Protein AF-A0A822Y6S5-F1 (afdb_monomer_lite)

pLDDT: mean 74.47, std 19.6, range [32.88, 96.25]

Organism: Nelumbo nucifera (NCBI:txid4432)

Secondary structure (DSSP, 8-state):
---SSSSSTTTTS--------SS--EEEEE--SHHHHHHHHHHHHHSTT-EEEEE-SSSS-STHHHHTS-TT-HHHHHTS-S-----TT--

Radius of gyration: 19.78 Å; chains: 1; bounding box: 57×49×31 Å

Foldseek 3Di:
DPPDPPPPPPPPPPPDDDPPDPAAAEEEAEAQALVSQVVVVVCCVVGPRHHYHYDYPDPDHHPCLVVVDDPVCVVSNVPRPRPPPPPPDDD

Sequence (91 aa):
MKQVAILCAKKWFLRSFSSISSHPLRVCIVGSGPSGFYTAEKMLKAHQGAEINIIDRLPTPFGLVRSGVAPDHPETKASSPIPVFLNNGKA

Structure (mmCIF, N/CA/C/O backbone):
data_AF-A0A822Y6S5-F1
#
_entry.id   AF-A0A822Y6S5-F1
#
loop_
_atom_site.group_PDB
_atom_site.id
_atom_site.type_symbol
_atom_site.label_atom_id
_atom_site.label_alt_id
_atom_site.label_comp_id
_atom_site.label_asym_id
_atom_site.label_entity_id
_atom_site.label_seq_id
_atom_site.pdbx_PDB_ins_code
_atom_site.Cartn_x
_atom_site.Cartn_y
_atom_site.Cartn_z
_atom_site.occupancy
_atom_site.B_iso_or_equiv
_atom_site.auth_seq_id
_atom_site.auth_comp_id
_atom_site.auth_asym_id
_atom_site.auth_atom_id
_atom_site.pdbx_PDB_model_num
ATOM 1 N N . MET A 1 1 ? -36.880 38.108 -0.481 1.00 50.28 1 MET A N 1
ATOM 2 C CA . MET A 1 1 ? -36.881 37.058 -1.526 1.00 50.28 1 MET A CA 1
ATOM 3 C C . MET A 1 1 ? -35.519 37.018 -2.236 1.00 50.28 1 MET A C 1
ATOM 5 O O . MET A 1 1 ? -35.393 37.604 -3.297 1.00 50.28 1 MET A O 1
ATOM 9 N N . LYS A 1 2 ? -34.463 36.428 -1.643 1.00 41.34 2 LYS A N 1
ATOM 10 C CA . LYS A 1 2 ? -33.126 36.306 -2.290 1.00 41.34 2 LYS A CA 1
ATOM 11 C C . LYS A 1 2 ? -32.322 35.048 -1.884 1.00 41.34 2 LYS A C 1
ATOM 13 O O . LYS A 1 2 ? -31.117 35.027 -2.067 1.00 41.34 2 LYS A O 1
ATOM 18 N N . GLN A 1 3 ? -32.947 33.999 -1.336 1.00 46.16 3 GLN A N 1
ATOM 19 C CA . GLN A 1 3 ? -32.211 32.861 -0.740 1.00 46.16 3 GLN A CA 1
ATOM 20 C C . GLN A 1 3 ? -32.649 31.469 -1.236 1.00 46.16 3 GLN A C 1
ATOM 22 O O . GLN A 1 3 ? -32.543 30.492 -0.506 1.00 46.16 3 GLN A O 1
ATOM 27 N N . VAL A 1 4 ? -33.160 31.352 -2.467 1.00 51.25 4 VAL A N 1
ATOM 28 C CA . VAL A 1 4 ? -33.708 30.071 -2.978 1.00 51.25 4 VAL A CA 1
ATOM 29 C C . VAL A 1 4 ? -32.766 29.353 -3.968 1.00 51.25 4 VAL A C 1
ATOM 31 O O . VAL A 1 4 ? -32.980 28.189 -4.280 1.00 51.25 4 VAL A O 1
ATOM 34 N N . ALA A 1 5 ? -31.667 29.971 -4.419 1.00 52.03 5 ALA A N 1
ATOM 35 C CA . ALA A 1 5 ? -30.916 29.467 -5.582 1.00 52.03 5 ALA A CA 1
ATOM 36 C C . ALA A 1 5 ? -29.612 28.681 -5.302 1.00 52.03 5 ALA A C 1
ATOM 38 O O . ALA A 1 5 ? -28.996 28.206 -6.249 1.00 52.03 5 ALA A O 1
ATOM 39 N N . ILE A 1 6 ? -29.156 28.512 -4.051 1.00 51.09 6 ILE A N 1
ATOM 40 C CA . ILE A 1 6 ? -27.798 27.964 -3.779 1.00 51.09 6 ILE A CA 1
ATOM 41 C C . ILE A 1 6 ? -27.812 26.536 -3.180 1.00 51.09 6 ILE A C 1
ATOM 43 O O . ILE A 1 6 ? -26.768 25.913 -2.993 1.00 51.09 6 ILE A O 1
ATOM 47 N N . LEU A 1 7 ? -28.982 25.934 -2.943 1.00 47.91 7 LEU A N 1
ATOM 48 C CA . LEU A 1 7 ? -29.082 24.652 -2.221 1.00 47.91 7 LEU A CA 1
ATOM 49 C C . LEU A 1 7 ? -28.995 23.379 -3.094 1.00 47.91 7 LEU A C 1
ATOM 51 O O . LEU A 1 7 ? -29.223 22.286 -2.582 1.00 47.91 7 LEU A O 1
ATOM 55 N N . CYS A 1 8 ? -28.673 23.474 -4.391 1.00 45.78 8 CYS A N 1
ATOM 56 C CA . CYS A 1 8 ? -28.604 22.287 -5.264 1.00 45.78 8 CYS A CA 1
ATOM 57 C C . CYS A 1 8 ? -27.175 21.726 -5.444 1.00 45.78 8 CYS A C 1
ATOM 59 O O . CYS A 1 8 ? -26.998 20.517 -5.558 1.00 45.78 8 CYS A O 1
ATOM 61 N N . ALA A 1 9 ? -26.130 22.560 -5.367 1.00 47.69 9 ALA A N 1
ATOM 62 C CA . ALA A 1 9 ? -24.754 22.137 -5.671 1.00 47.69 9 ALA A CA 1
ATOM 63 C C . ALA A 1 9 ? -24.029 21.380 -4.535 1.00 47.69 9 ALA A C 1
ATOM 65 O O . ALA A 1 9 ? -22.971 20.801 -4.758 1.00 47.69 9 ALA A O 1
ATOM 66 N N . LYS A 1 10 ? -24.574 21.353 -3.310 1.00 43.44 10 LYS A N 1
ATOM 67 C CA . LYS A 1 10 ? -23.911 20.737 -2.138 1.00 43.44 10 LYS A CA 1
ATOM 68 C C . LYS A 1 10 ? -24.298 19.277 -1.871 1.00 43.44 10 LYS A C 1
ATOM 70 O O . LYS A 1 10 ? -23.742 18.656 -0.969 1.00 43.44 10 LYS A O 1
ATOM 75 N N . LYS A 1 11 ? -25.250 18.714 -2.622 1.00 42.38 11 LYS A N 1
ATOM 76 C CA . LYS A 1 11 ? -25.856 17.411 -2.290 1.00 42.38 11 LYS A CA 1
ATOM 77 C C . LYS A 1 11 ? -25.148 16.197 -2.903 1.00 42.38 11 LYS A C 1
ATOM 79 O O . LYS A 1 11 ? -25.448 15.071 -2.527 1.00 42.38 11 LYS A O 1
ATOM 84 N N . TRP A 1 12 ? -24.168 16.416 -3.779 1.00 46.53 12 TRP A N 1
ATOM 85 C CA . TRP A 1 12 ? -23.425 15.343 -4.452 1.00 46.53 12 TRP A CA 1
ATOM 86 C C . TRP A 1 12 ? -22.205 14.821 -3.676 1.00 46.53 12 TRP A C 1
ATOM 88 O O . TRP A 1 12 ? -21.489 13.959 -4.172 1.00 46.53 12 TRP A O 1
ATOM 98 N N . PHE A 1 13 ? -21.961 15.325 -2.461 1.00 54.09 13 PHE A N 1
ATOM 99 C CA . PHE A 1 13 ? -20.749 15.000 -1.697 1.00 54.09 13 PHE A CA 1
ATOM 100 C C . PHE A 1 13 ? -20.999 14.376 -0.316 1.00 54.09 13 PHE A C 1
ATOM 102 O O . PHE A 1 13 ? -20.059 14.096 0.417 1.00 54.09 13 PHE A O 1
ATOM 109 N N . LEU A 1 14 ? -22.252 14.114 0.061 1.00 57.81 14 LEU A N 1
ATOM 110 C CA . LEU A 1 14 ? -22.565 13.490 1.350 1.00 57.81 14 LEU A CA 1
ATOM 111 C C . LEU A 1 14 ? -23.093 12.079 1.138 1.00 57.81 14 LEU A C 1
ATOM 113 O O . LEU A 1 14 ? -24.259 11.777 1.385 1.00 57.81 14 LEU A O 1
ATOM 117 N N . ARG A 1 15 ? -22.198 11.189 0.704 1.00 55.81 15 ARG A N 1
ATOM 118 C CA . ARG A 1 15 ? -22.404 9.753 0.877 1.00 55.81 15 ARG A CA 1
ATOM 119 C C . ARG A 1 15 ? -22.106 9.427 2.342 1.00 55.81 15 ARG A C 1
ATOM 121 O O . ARG A 1 15 ? -21.027 8.965 2.685 1.00 55.81 15 ARG A O 1
ATOM 128 N N . SER A 1 16 ? -23.057 9.757 3.212 1.00 63.84 16 SER A N 1
ATOM 129 C CA . SER A 1 16 ? -23.055 9.286 4.593 1.00 63.84 16 SER A CA 1
ATOM 130 C C . SER A 1 16 ? -23.344 7.790 4.575 1.00 63.84 16 SER A C 1
ATOM 132 O O . SER A 1 16 ? -24.432 7.376 4.180 1.00 63.84 16 SER A O 1
ATOM 134 N N . PHE A 1 17 ? -22.363 6.983 4.962 1.00 62.47 17 PHE A N 1
ATOM 135 C CA . PHE A 1 17 ? -22.583 5.594 5.339 1.00 62.47 17 PHE A CA 1
ATOM 136 C C . PHE A 1 17 ? -21.705 5.286 6.545 1.00 62.47 17 PHE A C 1
ATOM 138 O O . PHE A 1 17 ? -20.607 4.758 6.422 1.00 62.47 17 PHE A O 1
ATOM 145 N N . SER A 1 18 ? -22.223 5.619 7.721 1.00 56.50 18 SER A N 1
ATOM 146 C CA . SER A 1 18 ? -21.751 5.034 8.967 1.00 56.50 18 SER A CA 1
ATOM 147 C C . SER A 1 18 ? -22.974 4.525 9.713 1.00 56.50 18 SER A C 1
ATOM 149 O O . SER A 1 18 ? -23.628 5.260 10.448 1.00 56.50 18 SER A O 1
ATOM 151 N N . SER A 1 19 ? -23.308 3.253 9.492 1.00 59.56 19 SER A N 1
ATOM 152 C CA . SER A 1 19 ? -23.977 2.481 10.536 1.00 59.56 19 SER A CA 1
ATOM 153 C C . SER A 1 19 ? -22.993 2.449 11.702 1.00 59.56 19 SER A C 1
ATOM 155 O O . SER A 1 19 ? -21.848 2.030 11.529 1.00 59.56 19 SER A O 1
ATOM 157 N N . ILE A 1 20 ? -23.399 2.972 12.861 1.00 57.78 20 ILE A N 1
ATOM 158 C CA . ILE A 1 20 ? -22.602 2.859 14.079 1.00 57.78 20 ILE A CA 1
ATOM 159 C C . ILE A 1 20 ? -22.626 1.381 14.462 1.00 57.78 20 ILE A C 1
ATOM 161 O O . ILE A 1 20 ? -23.599 0.845 14.984 1.00 57.78 20 ILE A O 1
ATOM 165 N N . SER A 1 21 ? -21.596 0.670 14.041 1.00 57.53 21 SER A N 1
ATOM 166 C CA . SER A 1 21 ? -21.400 -0.721 14.387 1.00 57.53 21 SER A CA 1
ATOM 167 C C . SER A 1 21 ? -20.215 -0.771 15.330 1.00 57.53 21 SER A C 1
ATOM 169 O O . SER A 1 21 ? -19.208 -0.112 15.086 1.00 57.53 21 SER A O 1
ATOM 171 N N . SER A 1 22 ? -20.328 -1.547 16.407 1.00 65.31 22 SER A N 1
ATOM 172 C CA . SER A 1 22 ? -19.259 -1.792 17.388 1.00 65.31 22 SER A CA 1
ATOM 173 C C . SER A 1 22 ? -18.085 -2.603 16.803 1.00 65.31 22 SER A C 1
ATOM 175 O O . SER A 1 22 ? -17.367 -3.294 17.526 1.00 65.31 22 SER A O 1
ATOM 177 N N . HIS A 1 23 ? -17.923 -2.587 15.484 1.00 70.38 23 HIS A N 1
ATOM 178 C CA . HIS A 1 23 ? -16.910 -3.321 14.754 1.00 70.38 23 HIS A CA 1
ATOM 179 C C . HIS A 1 23 ? -15.756 -2.391 14.372 1.00 70.38 23 HIS A C 1
ATOM 181 O O . HIS A 1 23 ? -15.973 -1.196 14.151 1.00 70.38 23 HIS A O 1
ATOM 187 N N . PRO A 1 24 ? -14.529 -2.931 14.295 1.00 81.62 24 PRO A N 1
ATOM 188 C CA . PRO A 1 24 ? -13.367 -2.175 13.851 1.00 81.62 24 PRO A CA 1
ATOM 189 C C . PRO A 1 24 ? -13.612 -1.512 12.490 1.00 81.62 24 PRO A C 1
ATOM 191 O O . PRO A 1 24 ? -14.305 -2.062 11.632 1.00 81.62 24 PRO A O 1
ATOM 194 N N . LEU A 1 25 ? -13.037 -0.323 12.286 1.00 88.44 25 LEU A N 1
ATOM 195 C CA . LEU A 1 25 ? -13.116 0.405 11.019 1.00 88.44 25 LEU A CA 1
ATOM 196 C C . LEU A 1 25 ? -12.531 -0.465 9.895 1.00 88.44 25 LEU A C 1
ATOM 198 O O . LEU A 1 25 ? -11.336 -0.747 9.906 1.00 88.44 25 LEU A O 1
ATOM 202 N N . ARG A 1 26 ? -13.358 -0.868 8.923 1.00 92.19 26 ARG A N 1
ATOM 203 C CA . ARG A 1 26 ? -12.933 -1.667 7.763 1.00 92.19 26 ARG A CA 1
ATOM 204 C C . ARG A 1 26 ? -12.745 -0.787 6.539 1.00 92.19 26 ARG A C 1
ATOM 206 O O . ARG A 1 26 ? -13.695 -0.150 6.087 1.00 92.19 26 ARG A O 1
ATOM 213 N N . VAL A 1 27 ? -11.542 -0.785 5.975 1.00 93.50 27 VAL A N 1
ATOM 214 C CA . VAL A 1 27 ? -11.188 0.041 4.814 1.00 93.50 27 VAL A CA 1
ATOM 215 C C . VAL A 1 27 ? -10.604 -0.834 3.712 1.00 93.50 27 VAL A C 1
ATOM 217 O O . VAL A 1 27 ? -9.700 -1.631 3.947 1.00 93.50 27 VAL A O 1
ATOM 220 N N . CYS A 1 28 ? -11.104 -0.671 2.487 1.00 95.62 28 CYS A N 1
ATOM 221 C CA . CYS A 1 28 ? -10.510 -1.277 1.299 1.00 95.62 28 CYS A CA 1
ATOM 222 C C . CYS A 1 28 ? -9.800 -0.201 0.472 1.00 95.62 28 CYS A C 1
ATOM 224 O O . CYS A 1 28 ? -10.413 0.795 0.089 1.00 95.62 28 CYS A O 1
ATOM 226 N N . ILE A 1 29 ? -8.513 -0.406 0.208 1.00 95.00 29 ILE A N 1
ATOM 227 C CA . ILE A 1 29 ? -7.675 0.467 -0.612 1.00 95.00 29 ILE A CA 1
ATOM 228 C C . ILE A 1 29 ? -7.443 -0.227 -1.949 1.00 95.00 29 ILE A C 1
ATOM 230 O O . ILE A 1 29 ? -6.957 -1.356 -1.995 1.00 95.00 29 ILE A O 1
ATOM 234 N N . VAL A 1 30 ? -7.782 0.457 -3.040 1.00 96.25 30 VAL A N 1
ATOM 235 C CA . VAL A 1 30 ? -7.576 -0.044 -4.401 1.00 96.25 30 VAL A CA 1
ATOM 236 C C . VAL A 1 30 ? -6.299 0.570 -4.970 1.00 96.25 30 VAL A C 1
ATOM 238 O O . VAL A 1 30 ? -6.244 1.769 -5.235 1.00 96.25 30 VAL A O 1
ATOM 241 N N . GLY A 1 31 ? -5.285 -0.267 -5.160 1.00 94.19 31 GLY A N 1
ATOM 242 C CA . GLY A 1 31 ? -3.946 0.084 -5.619 1.00 94.19 31 GLY A CA 1
ATOM 243 C C . GLY A 1 31 ? -2.907 -0.050 -4.507 1.00 94.19 31 GLY A C 1
ATOM 244 O O . GLY A 1 31 ? -2.990 0.613 -3.476 1.00 94.19 31 GLY A O 1
ATOM 245 N N . SER A 1 32 ? -1.878 -0.864 -4.748 1.00 92.31 32 SER A N 1
ATOM 246 C CA . SER A 1 32 ? -0.763 -1.106 -3.820 1.00 92.31 32 SER A CA 1
ATOM 247 C C . SER A 1 32 ? 0.473 -0.251 -4.139 1.00 92.31 32 SER A C 1
ATOM 249 O O . SER A 1 32 ? 1.613 -0.618 -3.857 1.00 92.31 32 SER A O 1
ATOM 251 N N . GLY A 1 33 ? 0.261 0.907 -4.766 1.00 92.31 33 GLY A N 1
ATOM 252 C CA . GLY A 1 33 ? 1.310 1.899 -4.986 1.00 92.31 33 GLY A CA 1
ATOM 253 C C . GLY A 1 33 ? 1.666 2.678 -3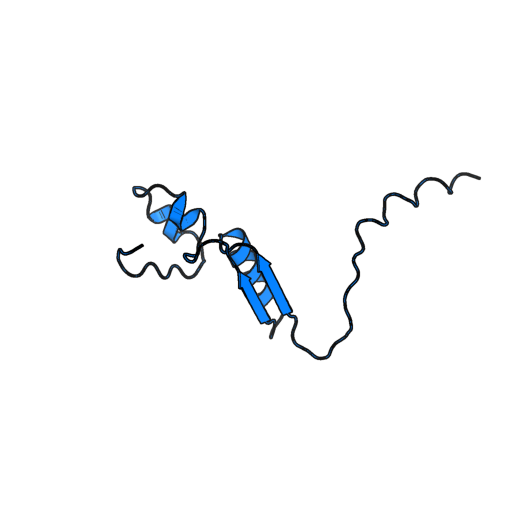.711 1.00 92.31 33 GLY A C 1
ATOM 254 O O . GLY A 1 33 ? 1.080 2.449 -2.650 1.00 92.31 33 GLY A O 1
ATOM 255 N N . PRO A 1 34 ? 2.574 3.663 -3.812 1.00 92.12 34 PRO A N 1
ATOM 256 C CA . PRO A 1 34 ? 2.983 4.480 -2.669 1.00 92.12 34 PRO A CA 1
ATOM 257 C C . PRO A 1 34 ? 1.813 5.178 -1.989 1.00 92.12 34 PRO A C 1
ATOM 259 O O . PRO A 1 34 ? 1.709 5.146 -0.769 1.00 92.12 34 PRO A O 1
ATOM 262 N N . SER A 1 35 ? 0.895 5.751 -2.770 1.00 92.88 35 SER A N 1
ATOM 263 C CA . SER A 1 35 ? -0.296 6.419 -2.241 1.00 92.88 35 SER A CA 1
ATOM 264 C C . SER A 1 35 ? -1.135 5.490 -1.362 1.00 92.88 35 SER A C 1
ATOM 266 O O . SER A 1 35 ? -1.467 5.863 -0.241 1.00 92.88 35 SER A O 1
ATOM 268 N N . GLY A 1 36 ? -1.419 4.270 -1.827 1.00 93.06 36 GLY A N 1
ATOM 269 C CA . GLY A 1 36 ? -2.213 3.291 -1.086 1.00 93.06 36 GLY A CA 1
ATOM 270 C C . GLY A 1 36 ? -1.553 2.872 0.226 1.00 93.06 36 GLY A C 1
ATOM 271 O O . GLY A 1 36 ? -2.202 2.866 1.271 1.00 93.06 36 GLY A O 1
ATOM 272 N N . PHE A 1 37 ? -0.246 2.605 0.200 1.00 92.12 37 PHE A N 1
ATOM 273 C CA . PHE A 1 37 ? 0.502 2.262 1.409 1.00 92.12 37 PHE A CA 1
ATOM 274 C C . PHE A 1 37 ? 0.607 3.425 2.402 1.00 92.12 37 PHE A C 1
ATOM 276 O O . PHE A 1 37 ? 0.417 3.209 3.596 1.00 92.12 37 PHE A O 1
ATOM 283 N N . TYR A 1 38 ? 0.823 4.657 1.936 1.00 92.31 38 TYR A N 1
ATOM 284 C CA . TYR A 1 38 ? 0.809 5.837 2.806 1.00 92.31 38 TYR A CA 1
ATOM 285 C C . TYR A 1 38 ? -0.560 6.059 3.449 1.00 92.31 38 TYR A C 1
ATOM 287 O O . TYR A 1 38 ? -0.649 6.364 4.639 1.00 92.31 38 TYR A O 1
ATOM 295 N N . THR A 1 39 ? -1.642 5.890 2.686 1.00 93.62 39 THR A N 1
ATOM 296 C CA . THR A 1 39 ? -3.000 5.967 3.228 1.00 93.62 39 THR A CA 1
ATOM 297 C C . THR A 1 39 ? -3.226 4.889 4.285 1.00 93.62 39 THR A C 1
ATOM 299 O O . THR A 1 39 ? -3.744 5.206 5.356 1.00 93.62 39 THR A O 1
ATOM 302 N N . ALA A 1 40 ? -2.792 3.650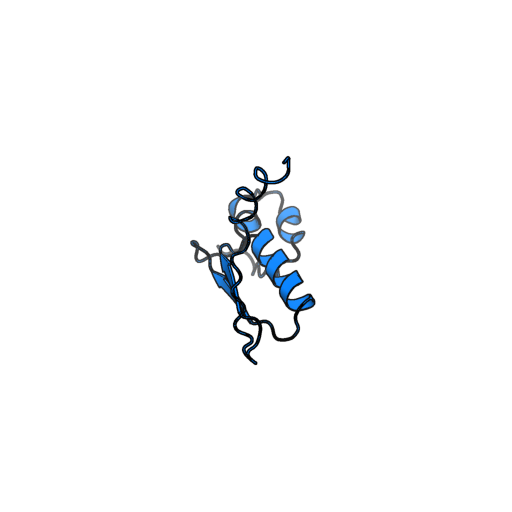 4.033 1.00 92.31 40 ALA A N 1
ATOM 303 C CA . ALA A 1 40 ? -2.891 2.556 4.996 1.00 92.31 40 ALA A CA 1
ATOM 304 C C . ALA A 1 40 ? -2.121 2.862 6.288 1.00 92.31 40 ALA A C 1
ATOM 306 O O . ALA A 1 40 ? -2.677 2.762 7.379 1.00 92.31 40 ALA A O 1
ATOM 307 N N . GLU A 1 41 ? -0.868 3.305 6.172 1.00 91.31 41 GLU A N 1
ATOM 308 C CA . GLU A 1 41 ? -0.020 3.660 7.311 1.00 91.31 41 GLU A CA 1
ATOM 309 C C . GLU A 1 41 ? -0.669 4.750 8.175 1.00 91.31 41 GLU A C 1
ATOM 311 O O . GLU A 1 41 ? -0.741 4.634 9.400 1.00 91.31 41 GLU A O 1
ATOM 316 N N . LYS A 1 42 ? -1.178 5.814 7.543 1.00 92.38 42 LYS A N 1
ATOM 317 C CA . LYS A 1 42 ? -1.836 6.915 8.255 1.00 92.38 42 LYS A CA 1
ATOM 318 C C . LYS A 1 42 ? -3.152 6.481 8.894 1.00 92.38 42 LYS A C 1
ATOM 320 O O . LYS A 1 42 ? -3.421 6.891 10.018 1.00 92.38 42 LYS A O 1
ATOM 325 N N . MET A 1 43 ? -3.937 5.636 8.228 1.00 91.25 43 MET A N 1
ATOM 326 C CA . MET A 1 43 ? -5.183 5.091 8.774 1.00 91.25 43 MET A CA 1
ATOM 327 C C . MET A 1 43 ? -4.934 4.205 9.998 1.00 91.25 43 MET A C 1
ATOM 329 O O . MET A 1 43 ? -5.602 4.392 11.011 1.00 91.25 43 MET A O 1
ATOM 333 N N . LEU A 1 44 ? -3.940 3.311 9.947 1.00 90.75 44 LEU A N 1
ATOM 334 C CA . LEU A 1 44 ? -3.564 2.461 11.086 1.00 90.75 44 LEU A CA 1
ATOM 335 C C . LEU A 1 44 ? -3.068 3.284 12.282 1.00 90.75 44 LEU A C 1
ATOM 337 O O . LEU A 1 44 ? -3.337 2.935 13.428 1.00 90.75 44 LEU A O 1
ATOM 341 N N . LYS A 1 45 ? -2.366 4.397 12.024 1.00 90.69 45 LYS A N 1
ATOM 342 C CA . LYS A 1 45 ? -1.927 5.332 13.071 1.00 90.69 45 LYS A CA 1
ATOM 343 C C . LYS A 1 45 ? -3.082 6.145 13.661 1.00 90.69 45 LYS A C 1
ATOM 345 O O . LYS A 1 45 ? -3.072 6.419 14.856 1.00 90.69 45 LYS A O 1
ATOM 350 N N . ALA A 1 46 ? -4.048 6.548 12.837 1.00 91.44 46 ALA A N 1
ATOM 351 C CA . ALA A 1 46 ? -5.187 7.360 13.264 1.00 91.44 46 ALA A CA 1
ATOM 352 C C . ALA A 1 46 ? -6.267 6.546 13.996 1.00 91.44 46 ALA A C 1
ATOM 354 O O . ALA A 1 46 ? -6.926 7.071 14.891 1.00 91.44 46 ALA A O 1
ATOM 355 N N . HIS A 1 47 ? -6.447 5.274 13.631 1.00 88.62 47 HIS A N 1
ATOM 356 C CA . HIS A 1 47 ? -7.489 4.405 14.169 1.00 88.62 47 HIS A CA 1
ATOM 357 C C . HIS A 1 47 ? -6.894 3.079 14.647 1.00 88.62 47 HIS A C 1
ATOM 359 O O . HIS A 1 47 ? -6.633 2.168 13.860 1.00 88.62 47 HIS A O 1
ATOM 365 N N . GLN A 1 48 ? -6.722 2.955 15.964 1.00 86.31 48 GLN A N 1
ATOM 366 C CA . GLN A 1 48 ? -6.314 1.695 16.580 1.00 86.31 48 GLN A CA 1
ATOM 367 C C . GLN A 1 48 ? -7.388 0.626 16.349 1.00 86.31 48 GLN A C 1
ATOM 369 O O . GLN A 1 48 ? -8.569 0.849 16.608 1.00 86.31 48 GLN A O 1
ATOM 374 N N . GLY A 1 49 ? -6.965 -0.529 15.836 1.00 85.31 49 GLY A N 1
ATOM 375 C CA . GLY A 1 49 ? -7.857 -1.640 15.509 1.00 85.31 49 GLY A CA 1
ATOM 376 C C . GLY A 1 49 ? -8.536 -1.542 14.142 1.00 85.31 49 GLY A C 1
ATOM 377 O O . GLY A 1 49 ? -9.388 -2.372 13.860 1.00 85.31 49 GLY A O 1
ATOM 378 N N . ALA A 1 50 ? -8.192 -0.574 13.284 1.00 89.88 50 ALA A N 1
ATOM 379 C CA . ALA A 1 50 ? -8.691 -0.563 11.910 1.00 89.88 50 ALA A CA 1
ATOM 380 C C . ALA A 1 50 ? -8.193 -1.786 11.114 1.00 89.88 50 ALA A C 1
ATOM 382 O O . ALA A 1 50 ? -7.013 -2.132 11.150 1.00 89.88 50 ALA A O 1
ATOM 383 N N . GLU A 1 51 ? -9.092 -2.406 10.354 1.00 92.06 51 GLU A N 1
ATOM 384 C CA . GLU A 1 51 ? -8.789 -3.487 9.417 1.00 92.06 51 GLU A CA 1
ATOM 385 C C . GLU A 1 51 ? -8.667 -2.898 8.008 1.00 92.06 51 GLU A C 1
ATOM 387 O O . GLU A 1 51 ? -9.613 -2.301 7.484 1.00 92.06 51 GLU A O 1
ATOM 392 N N . ILE A 1 52 ? -7.502 -3.060 7.378 1.00 92.31 52 ILE A N 1
ATOM 393 C CA . ILE A 1 52 ? -7.226 -2.506 6.050 1.00 92.31 52 ILE A CA 1
ATOM 394 C C . ILE A 1 52 ? -6.909 -3.628 5.071 1.00 92.31 52 ILE A C 1
ATOM 396 O O . ILE A 1 52 ? -5.960 -4.382 5.266 1.00 92.31 52 ILE A O 1
ATOM 400 N N . ASN A 1 53 ? -7.670 -3.681 3.980 1.00 93.94 53 ASN A N 1
ATOM 401 C CA . ASN A 1 53 ? -7.432 -4.582 2.859 1.00 93.94 53 ASN A CA 1
ATOM 402 C C . ASN A 1 53 ? -6.926 -3.783 1.659 1.00 93.94 53 ASN A C 1
ATOM 404 O O . ASN A 1 53 ? -7.638 -2.916 1.154 1.00 93.94 53 ASN A O 1
ATOM 408 N N . ILE A 1 54 ? -5.720 -4.085 1.182 1.00 94.06 54 ILE A N 1
ATOM 409 C CA . ILE A 1 54 ? -5.167 -3.489 -0.039 1.00 94.06 54 ILE A CA 1
ATOM 410 C C . ILE A 1 54 ? -5.348 -4.490 -1.175 1.00 94.06 54 ILE A C 1
ATOM 412 O O . ILE A 1 54 ? -4.882 -5.623 -1.082 1.00 94.06 54 ILE A O 1
ATOM 4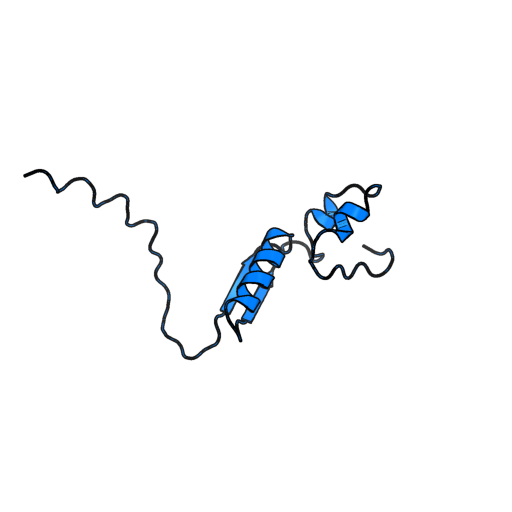16 N N . ILE A 1 55 ? -6.019 -4.071 -2.244 1.00 94.88 55 ILE A N 1
ATOM 417 C CA . ILE A 1 55 ? -6.208 -4.872 -3.454 1.00 94.88 55 ILE A CA 1
ATOM 418 C C . ILE A 1 55 ? -5.510 -4.198 -4.627 1.00 94.88 55 ILE A C 1
ATOM 420 O O . ILE A 1 55 ? -5.527 -2.976 -4.744 1.00 94.88 55 ILE A O 1
ATOM 424 N N . ASP A 1 56 ? -4.910 -4.978 -5.516 1.00 92.75 56 ASP A N 1
ATOM 425 C CA . ASP A 1 56 ? -4.286 -4.467 -6.734 1.00 92.75 56 ASP A CA 1
ATOM 426 C C . ASP A 1 56 ? -4.647 -5.363 -7.920 1.00 92.75 56 ASP A C 1
ATOM 428 O O . ASP A 1 56 ? -4.980 -6.537 -7.760 1.00 92.75 56 ASP A O 1
ATOM 432 N N . ARG A 1 57 ? -4.602 -4.790 -9.121 1.00 93.50 57 ARG A N 1
ATOM 433 C CA . ARG A 1 57 ? -4.752 -5.521 -10.378 1.00 93.50 57 ARG A CA 1
ATOM 434 C C . ARG A 1 57 ? -3.574 -6.467 -10.605 1.00 93.50 57 ARG A C 1
ATOM 436 O O . ARG A 1 57 ? -3.767 -7.538 -11.171 1.00 93.50 57 ARG A O 1
ATOM 443 N N . LEU A 1 58 ? -2.363 -6.047 -10.242 1.00 90.69 58 LEU A N 1
ATOM 444 C CA . LEU A 1 58 ? -1.162 -6.864 -10.404 1.00 90.69 58 LEU A CA 1
ATOM 445 C C . LEU A 1 58 ? -0.916 -7.705 -9.143 1.00 90.69 58 LEU A C 1
ATOM 447 O O . LEU A 1 58 ? -1.103 -7.197 -8.040 1.00 90.69 58 LEU A O 1
ATOM 451 N N . PRO A 1 59 ? -0.420 -8.951 -9.272 1.00 89.19 59 PRO A N 1
ATOM 452 C CA . PRO A 1 59 ? -0.048 -9.769 -8.112 1.00 89.19 59 PRO A CA 1
ATOM 453 C C . PRO A 1 59 ? 1.182 -9.218 -7.375 1.00 89.19 59 PRO A C 1
ATOM 455 O O . PRO A 1 59 ? 1.522 -9.667 -6.285 1.00 89.19 59 PRO A O 1
ATOM 458 N N . THR A 1 60 ? 1.877 -8.263 -7.989 1.00 88.00 60 THR A N 1
ATOM 459 C CA . THR A 1 60 ? 3.125 -7.703 -7.492 1.00 88.00 60 THR A CA 1
ATOM 460 C C . THR A 1 60 ? 2.898 -6.292 -6.960 1.00 88.00 60 THR A C 1
ATOM 462 O O . THR A 1 60 ? 2.495 -5.427 -7.747 1.00 88.00 60 THR A O 1
ATOM 465 N N . PRO A 1 61 ? 3.184 -6.035 -5.674 1.00 87.62 61 PRO A N 1
ATOM 466 C CA . PRO A 1 61 ? 2.879 -4.751 -5.067 1.00 87.62 61 PRO A CA 1
ATOM 467 C C . PRO A 1 61 ? 3.857 -3.634 -5.471 1.00 87.62 61 PRO A C 1
ATOM 469 O O . PRO A 1 61 ? 4.778 -3.839 -6.268 1.00 87.62 61 PRO A O 1
ATOM 472 N N . PHE A 1 62 ? 3.659 -2.446 -4.888 1.00 88.94 62 PHE A N 1
ATOM 473 C CA . PHE A 1 62 ? 4.492 -1.231 -4.977 1.00 88.94 62 PHE A CA 1
ATOM 474 C C . PHE A 1 62 ? 4.281 -0.363 -6.224 1.00 88.94 62 PHE A C 1
ATOM 476 O O . PHE A 1 62 ? 4.776 0.767 -6.283 1.00 88.94 62 PHE A O 1
ATOM 483 N N . GLY A 1 63 ? 3.511 -0.835 -7.205 1.00 89.19 63 GLY A N 1
ATOM 484 C CA . GLY A 1 63 ? 3.158 -0.072 -8.403 1.00 89.19 63 GLY A CA 1
ATOM 485 C C . GLY A 1 63 ? 4.382 0.545 -9.090 1.00 89.19 63 GLY A C 1
ATOM 486 O O . GLY A 1 63 ? 5.345 -0.146 -9.426 1.00 89.19 63 GLY A O 1
ATOM 487 N N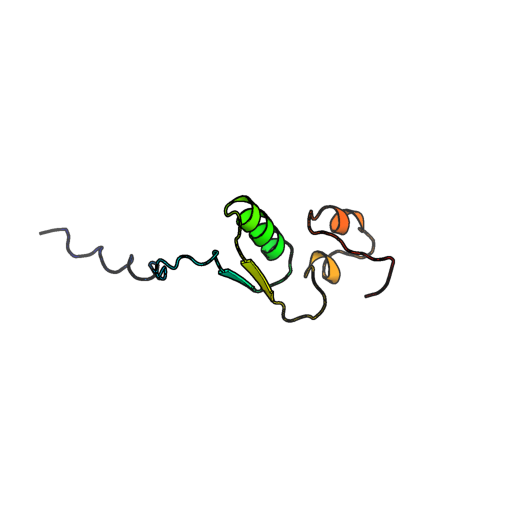 . LEU A 1 64 ? 4.368 1.867 -9.275 1.00 89.44 64 LEU A N 1
ATOM 488 C CA . LEU A 1 64 ? 5.435 2.595 -9.972 1.00 89.44 64 LEU A CA 1
ATOM 489 C C . LEU A 1 64 ? 6.797 2.538 -9.273 1.00 89.44 64 LEU A C 1
ATOM 491 O O . LEU A 1 64 ? 7.813 2.657 -9.948 1.00 89.44 64 LEU A O 1
ATOM 495 N N . VAL A 1 65 ? 6.858 2.303 -7.962 1.00 88.19 65 VAL A N 1
ATOM 496 C CA . VAL A 1 65 ? 8.155 2.119 -7.289 1.00 88.19 65 VAL A CA 1
ATOM 497 C C . VAL A 1 65 ? 8.867 0.870 -7.815 1.00 88.19 65 VAL A C 1
ATOM 499 O O . VAL A 1 65 ? 10.082 0.871 -7.994 1.00 88.19 65 VAL A O 1
ATOM 502 N N . ARG A 1 66 ? 8.110 -0.182 -8.144 1.00 86.38 66 ARG A N 1
ATOM 503 C CA . ARG A 1 66 ? 8.652 -1.408 -8.741 1.00 86.38 66 ARG A CA 1
ATOM 504 C C . ARG A 1 66 ? 8.841 -1.277 -10.248 1.00 86.38 66 ARG A C 1
ATOM 506 O O . ARG A 1 66 ? 9.919 -1.585 -10.749 1.00 86.38 66 ARG A O 1
ATOM 513 N N . SER A 1 67 ? 7.793 -0.852 -10.950 1.00 87.25 67 SER A N 1
ATOM 514 C CA . SER A 1 67 ? 7.714 -0.926 -12.416 1.00 87.25 67 SER A CA 1
ATOM 515 C C . SER A 1 67 ? 8.082 0.367 -13.145 1.00 87.25 67 SER A C 1
ATOM 517 O O . SER A 1 67 ? 8.279 0.329 -14.353 1.00 87.25 67 SER A O 1
ATOM 519 N N . GLY A 1 68 ? 8.131 1.504 -12.451 1.00 88.69 68 GLY A N 1
ATOM 520 C CA . GLY A 1 68 ? 8.387 2.820 -13.045 1.00 88.69 68 GLY A CA 1
ATOM 521 C C . GLY A 1 68 ? 9.770 3.382 -12.726 1.00 88.69 68 GLY A C 1
ATOM 522 O O . GLY A 1 68 ? 10.379 4.009 -13.585 1.00 88.69 68 GLY A O 1
ATOM 523 N N . VAL A 1 69 ? 10.284 3.154 -11.513 1.00 89.06 69 VAL A N 1
ATOM 524 C CA . VAL A 1 69 ? 11.623 3.623 -11.135 1.00 89.06 69 VAL A CA 1
ATOM 525 C C . VAL A 1 69 ? 12.679 2.844 -11.911 1.00 89.06 69 VAL A C 1
ATOM 527 O O . VAL A 1 69 ? 12.728 1.606 -11.867 1.00 89.06 69 VAL A O 1
ATOM 530 N N . ALA A 1 70 ? 13.530 3.600 -12.596 1.00 89.31 70 ALA A N 1
ATOM 531 C CA . ALA A 1 70 ? 14.590 3.077 -13.432 1.00 89.31 70 ALA A CA 1
ATOM 532 C C . ALA A 1 70 ? 15.534 2.144 -12.632 1.00 89.31 70 ALA A C 1
ATOM 534 O O . ALA A 1 70 ? 15.707 2.305 -11.418 1.00 89.31 70 ALA A O 1
ATOM 535 N N . PRO A 1 71 ? 16.079 1.092 -13.266 1.00 82.75 71 PRO A N 1
ATOM 536 C CA . PRO A 1 71 ? 16.857 0.062 -12.573 1.00 82.75 71 PRO A CA 1
ATOM 537 C C . PRO A 1 71 ? 18.215 0.561 -12.056 1.00 82.75 71 PRO A C 1
ATOM 539 O O . PRO A 1 71 ? 18.775 -0.049 -11.152 1.00 82.75 71 PRO A O 1
ATOM 542 N N . ASP A 1 72 ? 18.713 1.657 -12.614 1.00 90.50 72 ASP A N 1
ATOM 543 C CA . ASP A 1 72 ? 19.959 2.348 -12.280 1.00 90.50 72 ASP A CA 1
ATOM 544 C C . ASP A 1 72 ? 19.845 3.284 -11.064 1.00 90.50 72 ASP A C 1
ATOM 546 O O . ASP A 1 72 ? 20.871 3.717 -10.552 1.00 90.50 72 ASP A O 1
ATOM 550 N N . HIS A 1 73 ? 18.628 3.530 -10.559 1.00 84.25 73 HIS A N 1
ATOM 551 C CA . HIS A 1 73 ? 18.363 4.394 -9.398 1.00 84.25 73 HIS A CA 1
ATOM 552 C C . HIS A 1 73 ? 17.695 3.618 -8.243 1.00 84.25 73 HIS A C 1
ATOM 554 O O . HIS A 1 73 ? 16.531 3.873 -7.888 1.00 84.25 73 HIS A O 1
ATOM 560 N N . PRO A 1 74 ? 18.377 2.613 -7.657 1.00 78.56 74 PRO A N 1
ATOM 561 C CA . PRO A 1 74 ? 17.818 1.784 -6.588 1.00 78.56 74 PRO A CA 1
ATOM 562 C C . PRO A 1 74 ? 17.465 2.583 -5.322 1.00 78.56 74 PRO A C 1
ATOM 564 O O . PRO A 1 74 ? 16.525 2.222 -4.611 1.00 78.56 74 PRO A O 1
ATOM 567 N N . GLU A 1 75 ? 18.150 3.694 -5.055 1.00 80.62 75 GLU A N 1
ATOM 568 C CA . GLU A 1 75 ? 17.903 4.581 -3.916 1.00 80.62 75 GLU A CA 1
ATOM 569 C C . GLU A 1 75 ? 16.490 5.178 -3.926 1.0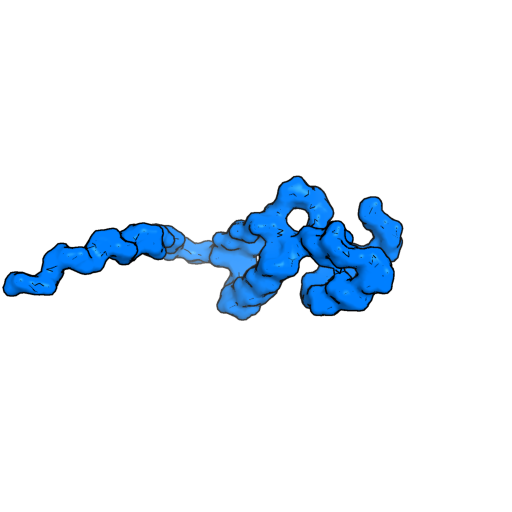0 80.62 75 GLU A C 1
ATOM 571 O O . GLU A 1 75 ? 15.861 5.311 -2.875 1.00 80.62 75 GLU A O 1
ATOM 576 N N . THR A 1 76 ? 15.932 5.443 -5.112 1.00 77.81 76 THR A N 1
ATOM 577 C CA . THR A 1 76 ? 14.562 5.958 -5.248 1.00 77.81 76 THR A CA 1
ATOM 578 C C . THR A 1 76 ? 13.517 4.886 -4.911 1.00 77.81 76 THR A C 1
ATOM 580 O O . THR A 1 76 ? 12.401 5.207 -4.507 1.00 77.81 76 THR A O 1
ATOM 583 N N . LYS A 1 77 ? 13.872 3.596 -5.007 1.00 77.06 77 LYS A N 1
ATOM 584 C CA . LYS A 1 77 ? 13.010 2.492 -4.549 1.00 77.06 77 LYS A CA 1
ATOM 585 C C . LYS A 1 77 ? 13.040 2.351 -3.028 1.00 77.06 77 LYS A C 1
ATOM 587 O O . LYS A 1 77 ? 12.007 2.088 -2.414 1.00 77.06 77 LYS A O 1
ATOM 592 N N . ALA A 1 78 ? 14.213 2.568 -2.431 1.00 68.00 78 ALA A N 1
ATOM 593 C CA . ALA A 1 78 ? 14.446 2.463 -0.992 1.00 68.00 78 ALA A CA 1
ATOM 594 C C . ALA A 1 78 ? 13.879 3.642 -0.179 1.00 68.00 78 ALA A C 1
ATOM 596 O O . ALA A 1 78 ? 13.602 3.482 1.006 1.00 68.00 78 ALA A O 1
ATOM 597 N N . SER A 1 79 ? 13.686 4.815 -0.792 1.00 60.41 79 SER A N 1
ATOM 598 C CA . SER A 1 79 ? 13.168 6.010 -0.106 1.00 60.41 79 SER A CA 1
ATOM 599 C C . SER A 1 79 ? 11.667 5.959 0.202 1.00 60.41 79 SER A C 1
ATOM 601 O O . SER A 1 79 ? 11.175 6.755 1.003 1.00 60.41 79 SER A O 1
ATOM 603 N N . SER A 1 80 ? 10.922 5.025 -0.399 1.00 63.00 80 SER A N 1
ATOM 604 C CA . SER A 1 80 ? 9.528 4.797 -0.026 1.00 63.00 80 SER A CA 1
ATOM 605 C C . SER A 1 80 ? 9.471 4.024 1.307 1.00 63.00 80 SER A C 1
ATOM 607 O O . SER A 1 80 ? 10.030 2.935 1.389 1.00 63.00 80 SER A O 1
ATOM 609 N N . PRO A 1 81 ? 8.788 4.523 2.357 1.00 56.88 81 PRO A N 1
ATOM 610 C CA . PRO A 1 81 ? 8.698 3.881 3.676 1.00 56.88 81 PRO A CA 1
ATOM 611 C C . PRO A 1 81 ? 7.756 2.671 3.685 1.00 56.88 81 PRO A C 1
ATOM 613 O O . PRO A 1 81 ? 7.345 2.180 4.735 1.00 56.88 81 PRO A O 1
ATOM 616 N N . ILE A 1 82 ? 7.394 2.189 2.499 1.00 64.38 82 ILE A N 1
ATOM 617 C CA . ILE A 1 82 ? 6.702 0.926 2.332 1.00 64.38 82 ILE A CA 1
ATOM 618 C C . ILE A 1 82 ? 7.695 -0.152 2.778 1.00 64.38 82 ILE A C 1
ATOM 620 O O . ILE A 1 82 ? 8.861 -0.030 2.415 1.00 64.38 82 ILE A O 1
ATOM 624 N N . PRO A 1 83 ? 7.311 -1.184 3.550 1.00 54.34 83 PRO A N 1
ATOM 625 C CA . PRO A 1 83 ? 8.204 -2.299 3.840 1.00 54.34 83 PRO A CA 1
ATOM 626 C C . PRO A 1 83 ? 8.624 -2.930 2.514 1.00 54.34 83 PRO A C 1
ATOM 628 O O . PRO A 1 83 ? 7.903 -3.722 1.905 1.00 54.34 83 PRO A O 1
ATOM 631 N N . VAL A 1 84 ? 9.786 -2.501 2.034 1.00 52.56 84 VAL A N 1
ATOM 632 C CA . VAL A 1 84 ? 10.378 -2.953 0.797 1.00 52.56 84 VAL A CA 1
ATOM 633 C C . VAL A 1 84 ? 10.927 -4.340 1.107 1.00 52.56 84 VAL A C 1
ATOM 635 O O . VAL A 1 84 ? 12.107 -4.512 1.391 1.00 52.56 84 VAL A O 1
ATOM 638 N N . PHE A 1 85 ? 10.062 -5.357 1.067 1.00 46.72 85 PHE A N 1
ATOM 639 C CA . PHE A 1 85 ? 10.477 -6.751 0.926 1.00 46.72 85 PHE A CA 1
ATOM 640 C C . PHE A 1 85 ? 11.056 -6.945 -0.489 1.00 46.72 85 PHE A C 1
ATOM 642 O O . PHE A 1 85 ? 10.594 -7.779 -1.264 1.00 46.72 85 PHE A O 1
ATOM 649 N N . LEU A 1 86 ? 12.066 -6.152 -0.863 1.00 47.56 86 LEU A N 1
ATOM 650 C CA . LEU A 1 86 ? 12.984 -6.507 -1.934 1.00 47.56 86 LEU A CA 1
ATOM 651 C C . LEU A 1 86 ? 13.872 -7.608 -1.364 1.00 47.56 86 LEU A C 1
ATOM 653 O O . LEU A 1 86 ? 14.999 -7.381 -0.933 1.00 47.56 86 LEU A O 1
ATOM 657 N N . ASN A 1 87 ? 13.333 -8.824 -1.332 1.00 41.94 87 ASN A N 1
ATOM 658 C CA . ASN A 1 87 ? 14.173 -9.997 -1.246 1.00 41.94 87 ASN A CA 1
ATOM 659 C C . ASN A 1 87 ? 14.997 -10.036 -2.537 1.00 41.94 87 ASN A C 1
ATOM 661 O O . ASN A 1 87 ? 14.445 -10.239 -3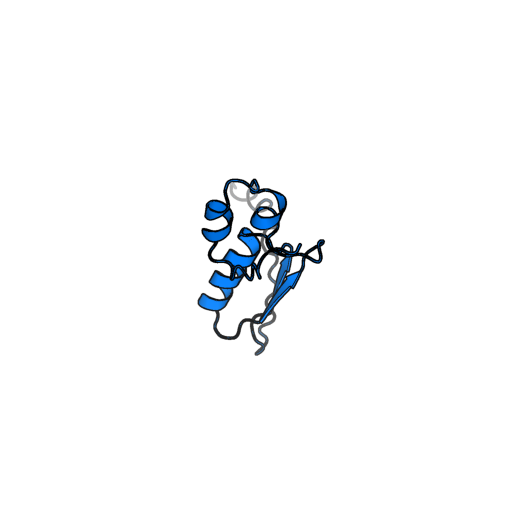.617 1.00 41.94 87 ASN A O 1
ATOM 665 N N . ASN A 1 88 ? 16.287 -9.729 -2.409 1.00 38.41 88 ASN A N 1
ATOM 666 C CA . ASN A 1 88 ? 17.385 -10.061 -3.316 1.00 38.41 88 ASN A CA 1
ATOM 667 C C . ASN A 1 88 ? 16.973 -10.668 -4.677 1.00 38.41 88 ASN A C 1
ATOM 669 O O . ASN A 1 88 ? 17.100 -11.868 -4.911 1.00 38.41 88 ASN A O 1
ATOM 673 N N . GLY A 1 89 ? 16.535 -9.813 -5.603 1.00 37.78 89 GLY A N 1
ATOM 674 C CA . GLY A 1 89 ? 16.736 -10.045 -7.032 1.00 37.78 89 GLY A CA 1
ATOM 675 C C . GLY A 1 89 ? 15.783 -10.972 -7.792 1.00 37.78 89 GLY A C 1
ATOM 676 O O . GLY A 1 89 ? 16.218 -11.485 -8.820 1.00 37.78 89 GLY A O 1
ATOM 677 N N . LYS A 1 90 ? 14.515 -11.179 -7.402 1.00 32.88 90 LYS A N 1
ATOM 678 C CA . LYS A 1 90 ? 13.536 -11.815 -8.316 1.00 32.88 90 LYS A CA 1
ATOM 679 C C . LYS A 1 90 ? 12.168 -11.135 -8.301 1.00 32.88 90 LYS A C 1
ATOM 681 O O . LYS A 1 90 ? 11.455 -11.150 -7.300 1.00 32.88 90 LYS A O 1
ATOM 686 N N . ALA A 1 91 ? 11.848 -10.533 -9.444 1.00 40.31 91 ALA A N 1
ATOM 687 C CA . ALA A 1 91 ? 10.505 -10.196 -9.885 1.00 40.31 91 ALA A CA 1
ATOM 688 C C . ALA A 1 91 ? 9.953 -11.328 -10.748 1.00 40.31 91 ALA A C 1
ATOM 690 O O . ALA A 1 91 ? 10.775 -11.979 -11.431 1.00 40.31 91 ALA A O 1
#

InterPro domains:
  IPR036188 FAD/NAD(P)-binding domain superfamily [G3DSA:3.50.50.60] (63-78)
  IPR055275 Ferredoxin-NADP reductase-like [PTHR48467] (15-78)